Protein AF-A0A660W8T1-F1 (afdb_monomer_lite)

Radius of gyration: 16.57 Å; chains: 1; bounding box: 40×35×45 Å

Secondary structure (DSSP, 8-state):
-HHHHHTT----TT-HHHHH--EEE--SS---GGGGS-TT--HHHHHHH-B-PBPPTTT-TT--B--B-BPPS--EEEEEEEEEETTTTEEEEEEEEEEE-PPPHHHHHHHHTTS-TTS-BEEEEESS----

pLDDT: mean 96.03, std 4.65, range [57.94, 98.69]

Foldseek 3Di:
DVVCVVVVNDDDCVQPCVVFNWDKDWPQQDDPLCQLEAPPDDPVVSVVFWDWPWHDCVVVVVIGTGIEGEGAWFHKDKDKDWDQDPVVRDIDIDIFIKTWGDDPPVVVQVVCVVPPNRTYITIIGGPPDGDD

Structure (mmCIF, N/CA/C/O backbone):
data_AF-A0A660W8T1-F1
#
_entry.id   AF-A0A660W8T1-F1
#
loop_
_atom_site.group_PDB
_atom_site.id
_atom_site.type_symbol
_atom_site.label_atom_id
_atom_site.label_alt_id
_atom_site.label_comp_id
_atom_site.label_asym_id
_atom_site.label_entity_id
_atom_site.label_seq_id
_atom_site.pdbx_PDB_ins_code
_atom_site.Cartn_x
_atom_site.Cartn_y
_atom_site.Cartn_z
_atom_site.occupancy
_atom_site.B_iso_or_equiv
_atom_site.auth_seq_id
_atom_site.auth_comp_id
_atom_site.auth_asym_id
_atom_site.auth_atom_id
_atom_site.pdbx_PDB_model_num
ATOM 1 N N . GLN A 1 1 ? -6.145 -11.198 10.850 1.00 90.81 1 GLN A N 1
ATOM 2 C CA . GLN A 1 1 ? -6.282 -11.691 12.242 1.00 90.81 1 GLN A CA 1
ATOM 3 C C . GLN A 1 1 ? -5.579 -13.031 12.454 1.00 90.81 1 GLN A C 1
ATOM 5 O O . GLN A 1 1 ? -4.639 -13.064 13.233 1.00 90.81 1 GLN A O 1
ATOM 10 N N . ALA A 1 2 ? -5.928 -14.094 11.716 1.00 93.81 2 ALA A N 1
ATOM 11 C CA . ALA A 1 2 ? -5.333 -15.431 11.892 1.00 93.81 2 ALA A CA 1
ATOM 12 C C . ALA A 1 2 ? -3.786 -15.465 11.899 1.00 93.81 2 ALA A C 1
ATOM 14 O O . ALA A 1 2 ? -3.182 -16.157 12.715 1.00 93.81 2 ALA A O 1
ATOM 15 N N . LEU A 1 3 ? -3.125 -14.691 11.024 1.00 94.62 3 LEU A N 1
ATOM 16 C CA . LEU A 1 3 ? -1.660 -14.578 11.026 1.00 94.62 3 LEU A CA 1
ATOM 17 C C . LEU A 1 3 ? -1.131 -13.963 12.333 1.00 94.62 3 LEU A C 1
ATOM 19 O O . LEU A 1 3 ? -0.208 -14.509 12.930 1.00 94.62 3 LEU A O 1
ATOM 23 N N . ALA A 1 4 ? -1.754 -12.883 12.811 1.00 95.56 4 ALA A N 1
ATOM 24 C CA . ALA A 1 4 ? -1.399 -12.248 14.078 1.00 95.56 4 ALA A CA 1
ATOM 25 C C . ALA A 1 4 ? -1.581 -13.214 15.260 1.00 95.56 4 ALA A C 1
ATOM 27 O O . ALA A 1 4 ? -0.693 -13.327 16.098 1.00 95.56 4 ALA A O 1
ATOM 28 N N . GLU A 1 5 ? -2.675 -13.982 15.286 1.00 96.44 5 GLU A N 1
ATOM 29 C CA . GLU A 1 5 ? -2.929 -15.004 16.312 1.00 96.44 5 GLU A CA 1
ATOM 30 C C . GLU A 1 5 ? -1.863 -16.106 16.300 1.00 96.44 5 GLU A C 1
ATOM 32 O O . GLU A 1 5 ? -1.314 -16.450 17.349 1.00 96.44 5 GLU A O 1
ATOM 37 N N . LYS A 1 6 ? -1.506 -16.615 15.112 1.00 97.50 6 LYS A N 1
ATOM 38 C CA . LYS A 1 6 ? -0.432 -17.607 14.939 1.00 97.50 6 LYS A CA 1
ATOM 39 C C . LYS A 1 6 ? 0.914 -17.084 15.449 1.00 97.50 6 LYS A C 1
ATOM 41 O O . LYS A 1 6 ? 1.673 -17.838 16.056 1.00 97.50 6 LYS A O 1
ATOM 46 N N . MET A 1 7 ? 1.194 -15.805 15.216 1.00 97.38 7 MET A N 1
ATOM 47 C CA . MET A 1 7 ? 2.405 -15.118 15.676 1.00 97.38 7 MET A CA 1
ATOM 48 C C . MET A 1 7 ? 2.312 -14.640 17.132 1.00 97.38 7 MET A C 1
ATOM 50 O O . MET A 1 7 ? 3.293 -14.137 17.668 1.00 97.38 7 MET A O 1
ATOM 54 N N . LYS A 1 8 ? 1.159 -14.820 17.794 1.00 97.62 8 LYS A N 1
ATOM 55 C CA . LYS A 1 8 ? 0.867 -14.326 19.151 1.00 97.62 8 LYS A CA 1
ATOM 56 C C . LYS A 1 8 ? 0.995 -12.801 19.286 1.00 97.62 8 LYS A C 1
ATOM 58 O O . LYS A 1 8 ? 1.246 -12.291 20.379 1.00 97.62 8 LYS A O 1
ATOM 63 N N . ILE A 1 9 ? 0.784 -12.078 18.190 1.00 97.00 9 ILE A N 1
ATOM 64 C CA . ILE A 1 9 ? 0.743 -10.618 18.157 1.00 97.00 9 ILE A CA 1
ATOM 65 C C . ILE A 1 9 ? -0.612 -10.170 18.697 1.00 97.00 9 ILE A C 1
ATOM 67 O O . ILE A 1 9 ? -1.666 -10.615 18.239 1.00 97.00 9 ILE A O 1
ATOM 71 N N . LYS A 1 10 ? -0.582 -9.291 19.700 1.00 95.69 10 LYS A N 1
ATOM 72 C CA . LYS A 1 10 ? -1.797 -8.743 20.302 1.00 95.69 10 LYS A CA 1
ATOM 73 C C . LYS A 1 10 ? -2.413 -7.704 19.373 1.00 95.69 10 LYS A C 1
ATOM 75 O O . LYS A 1 10 ? -1.717 -6.837 18.862 1.00 95.69 10 LYS A O 1
ATOM 80 N N . PHE A 1 11 ? -3.727 -7.776 19.230 1.00 95.19 11 PHE A N 1
ATOM 81 C CA . PHE A 1 11 ? -4.555 -6.760 18.598 1.00 95.19 11 PHE A CA 1
ATOM 82 C C . PHE A 1 11 ? -5.876 -6.666 19.363 1.00 95.19 11 PHE A C 1
ATOM 84 O O . PHE A 1 11 ? -6.215 -7.522 20.188 1.00 95.19 11 P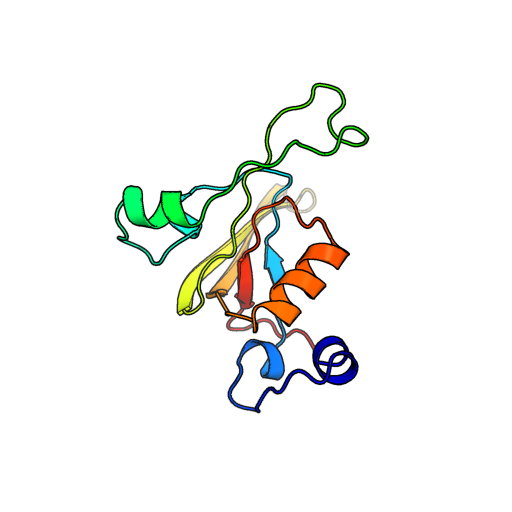HE A O 1
ATOM 91 N N . SER A 1 12 ? -6.608 -5.597 19.121 1.00 92.62 12 SER A N 1
ATOM 92 C CA . SER A 1 12 ? -7.831 -5.221 19.804 1.00 92.62 12 SER A CA 1
ATOM 93 C C . SER A 1 12 ? -8.955 -4.984 18.802 1.00 92.62 12 SER A C 1
ATOM 95 O O . SER A 1 12 ? -8.745 -4.861 17.597 1.00 92.62 12 SER A O 1
ATOM 97 N N . LYS A 1 13 ? -10.177 -4.845 19.319 1.00 86.50 13 LYS A N 1
ATOM 98 C CA . LYS A 1 13 ? -11.322 -4.412 18.511 1.00 86.50 13 LYS A CA 1
ATOM 99 C C . LYS A 1 13 ? -11.241 -2.948 18.080 1.00 86.50 13 LYS A C 1
ATOM 101 O O . LYS A 1 13 ? -12.136 -2.530 17.369 1.00 86.50 13 LYS A O 1
ATOM 106 N N . ASN A 1 14 ? -10.234 -2.187 18.510 1.00 91.19 14 ASN A N 1
ATOM 107 C CA . ASN A 1 14 ? -10.030 -0.805 18.075 1.00 91.19 14 ASN A CA 1
ATOM 108 C C . ASN A 1 14 ? -9.085 -0.721 16.871 1.00 91.19 14 ASN A C 1
ATOM 110 O O . ASN A 1 14 ? -9.068 0.296 16.186 1.00 91.19 14 ASN A O 1
ATOM 114 N N . ASP A 1 15 ? -8.353 -1.795 16.568 1.00 94.00 15 A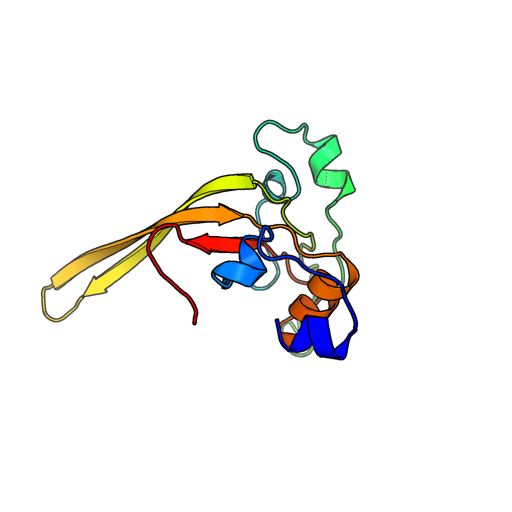SP A N 1
ATOM 115 C CA . ASP A 1 15 ? -7.469 -1.848 15.410 1.00 94.00 15 ASP A CA 1
ATOM 116 C C . ASP A 1 15 ? -8.305 -1.947 14.134 1.00 94.00 15 ASP A C 1
ATOM 118 O O . ASP A 1 15 ? -9.018 -2.930 13.908 1.00 94.00 15 ASP A O 1
ATOM 122 N N . LEU A 1 16 ? -8.259 -0.905 13.302 1.00 93.50 16 LEU A N 1
ATOM 123 C CA . LEU A 1 16 ? -9.115 -0.793 12.119 1.00 93.50 16 LEU A CA 1
ATOM 124 C C . LEU A 1 16 ? -8.886 -1.952 11.138 1.00 93.50 16 LEU A C 1
ATOM 126 O O . LEU A 1 16 ? -9.844 -2.558 10.656 1.00 93.50 16 LEU A O 1
ATOM 130 N N . TRP A 1 17 ? -7.619 -2.316 10.924 1.00 93.88 17 TRP A N 1
ATOM 131 C CA . TRP A 1 17 ? -7.221 -3.452 10.092 1.00 93.88 17 TRP A CA 1
ATOM 132 C C . TRP A 1 17 ? -7.767 -4.783 10.624 1.00 93.88 17 TRP A C 1
ATOM 134 O O . TRP A 1 17 ? -8.069 -5.687 9.846 1.00 93.88 17 TRP A O 1
ATOM 144 N N . ALA A 1 18 ? -7.920 -4.921 11.946 1.00 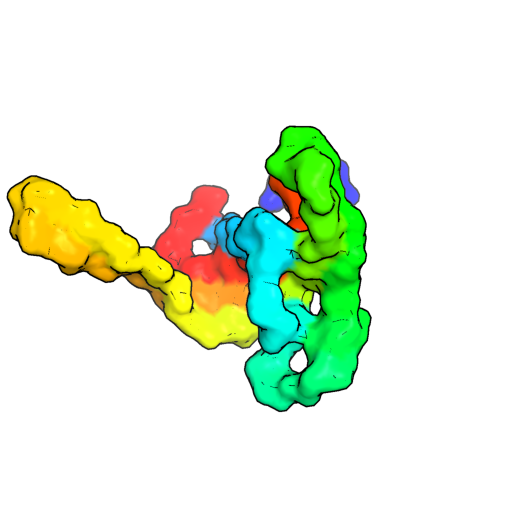93.81 18 ALA A N 1
ATOM 145 C CA . ALA A 1 18 ? -8.477 -6.122 12.550 1.00 93.81 18 ALA A CA 1
ATOM 146 C C . ALA A 1 18 ? -10.002 -6.151 12.416 1.00 93.81 18 ALA A C 1
ATOM 148 O O . ALA A 1 18 ? -10.562 -7.228 12.264 1.00 93.81 18 ALA A O 1
ATOM 149 N N . GLN A 1 19 ? -10.674 -5.001 12.465 1.00 91.94 19 GLN A N 1
ATOM 150 C CA . GLN A 1 19 ? -12.133 -4.917 12.344 1.00 91.94 19 GLN A CA 1
ATOM 151 C C . GLN A 1 19 ? -12.637 -5.110 10.912 1.00 91.94 19 GLN A C 1
ATOM 153 O O . GLN A 1 19 ? -13.727 -5.642 10.721 1.00 91.94 19 GLN A O 1
ATOM 158 N N . ARG A 1 20 ? -11.890 -4.606 9.924 1.00 91.44 20 ARG A N 1
ATOM 159 C CA . ARG A 1 20 ? -12.382 -4.429 8.546 1.00 91.44 20 ARG A CA 1
ATOM 160 C C . ARG A 1 20 ? -11.524 -5.078 7.465 1.00 91.44 20 ARG A C 1
ATOM 162 O O . ARG A 1 20 ? -11.878 -4.998 6.287 1.00 91.44 20 ARG A O 1
ATOM 169 N N . GLY A 1 21 ? -10.378 -5.627 7.854 1.00 93.50 21 GLY A N 1
ATOM 170 C CA . GLY A 1 21 ? -9.326 -5.998 6.921 1.00 93.50 21 GLY A CA 1
ATOM 171 C C . GLY A 1 21 ? -8.646 -4.784 6.282 1.00 93.50 21 GLY A C 1
ATOM 172 O O . GLY A 1 21 ? -8.928 -3.620 6.588 1.00 93.50 21 GLY A O 1
ATOM 173 N N . PHE A 1 22 ? -7.719 -5.079 5.380 1.00 95.31 22 PHE A N 1
ATOM 174 C CA . PHE A 1 22 ? -6.961 -4.100 4.610 1.00 95.31 22 PHE A CA 1
ATOM 175 C C . PHE A 1 22 ? -6.518 -4.716 3.274 1.00 95.31 22 PHE A C 1
ATOM 177 O O . PHE A 1 22 ? -6.450 -5.938 3.142 1.00 95.31 22 PHE A O 1
ATOM 184 N N . VAL A 1 23 ? -6.242 -3.858 2.295 1.00 95.81 23 VAL A N 1
ATOM 185 C CA . VAL A 1 23 ? -5.568 -4.196 1.038 1.00 95.81 23 VAL A CA 1
ATOM 186 C C . VAL A 1 23 ? -4.118 -3.759 1.179 1.00 95.81 23 VAL A C 1
ATOM 188 O O . VAL A 1 23 ? -3.861 -2.670 1.688 1.00 95.81 23 VAL A O 1
ATOM 191 N N . ASP A 1 24 ? -3.180 -4.585 0.733 1.00 96.94 24 ASP A N 1
ATOM 192 C CA . ASP A 1 24 ? -1.783 -4.181 0.593 1.00 96.94 24 ASP A CA 1
ATOM 193 C C . ASP A 1 24 ? -1.565 -3.551 -0.788 1.00 96.94 24 ASP A C 1
ATOM 195 O O . ASP A 1 24 ? -1.794 -4.192 -1.814 1.00 96.94 24 ASP A O 1
ATOM 199 N N . GLY A 1 25 ? -1.209 -2.268 -0.816 1.00 96.38 25 GLY A N 1
ATOM 200 C CA . GLY A 1 25 ? -0.759 -1.588 -2.023 1.00 96.38 25 GLY A CA 1
ATOM 201 C C . GLY A 1 25 ? 0.753 -1.716 -2.163 1.00 96.38 25 GLY A C 1
ATOM 202 O O . GLY A 1 25 ? 1.474 -0.938 -1.541 1.00 96.38 25 GLY A O 1
ATOM 203 N N . ASP A 1 26 ? 1.212 -2.648 -3.002 1.00 96.62 26 ASP A N 1
ATOM 204 C CA . ASP A 1 26 ? 2.618 -3.060 -3.103 1.00 96.62 26 ASP A CA 1
ATOM 205 C C . ASP A 1 26 ? 3.185 -3.001 -4.534 1.00 96.62 26 ASP A C 1
ATOM 207 O O . ASP A 1 26 ? 3.589 -3.998 -5.131 1.00 96.62 26 ASP A O 1
ATOM 211 N N . ASN A 1 27 ? 3.223 -1.803 -5.132 1.00 97.69 27 ASN A N 1
ATOM 212 C CA . ASN A 1 27 ? 3.675 -1.658 -6.521 1.00 97.69 27 ASN A CA 1
ATOM 213 C C . ASN A 1 27 ? 5.073 -2.264 -6.749 1.00 97.69 27 ASN A C 1
ATOM 215 O O . ASN A 1 27 ? 5.967 -2.098 -5.924 1.00 97.69 27 ASN A O 1
ATOM 219 N N . SER A 1 28 ? 5.285 -2.885 -7.914 1.00 96.88 28 SER A N 1
ATOM 220 C CA . SER A 1 28 ? 6.420 -3.771 -8.196 1.00 96.88 28 SER A CA 1
ATOM 221 C C . SER A 1 28 ? 7.785 -3.067 -8.292 1.00 96.88 28 SER A C 1
ATOM 223 O O . SER A 1 28 ? 8.372 -2.961 -9.372 1.00 96.88 28 SER A O 1
ATOM 225 N N . GLY A 1 29 ? 8.287 -2.563 -7.165 1.00 96.44 29 GLY A N 1
ATOM 226 C CA . GLY A 1 29 ? 9.613 -1.974 -6.994 1.00 96.44 29 GLY A CA 1
ATOM 227 C C . GLY A 1 29 ? 9.683 -0.445 -7.005 1.00 96.44 29 GLY A C 1
ATOM 228 O O . GLY A 1 29 ? 10.784 0.090 -6.909 1.00 96.44 29 GLY A O 1
ATOM 229 N N . SER A 1 30 ? 8.570 0.290 -7.107 1.00 97.88 30 SER A N 1
ATOM 230 C CA . SER A 1 30 ? 8.614 1.764 -7.114 1.00 97.88 30 SER A CA 1
ATOM 231 C C . SER A 1 30 ? 7.398 2.414 -6.462 1.00 97.88 30 SER A C 1
ATOM 233 O O . SER A 1 30 ? 6.275 1.949 -6.617 1.00 97.88 30 SER A O 1
ATOM 235 N N . ALA A 1 31 ? 7.615 3.533 -5.776 1.00 98.19 31 ALA A N 1
ATOM 236 C CA . ALA A 1 31 ? 6.567 4.417 -5.277 1.00 98.19 31 ALA A CA 1
ATOM 237 C C . ALA A 1 31 ? 7.153 5.810 -5.007 1.00 98.19 31 ALA A C 1
ATOM 239 O O . ALA A 1 31 ? 8.369 5.973 -4.892 1.00 98.19 31 ALA A O 1
ATOM 240 N N . SER A 1 32 ? 6.292 6.823 -4.893 1.00 98.00 32 SER A N 1
ATOM 241 C CA . SER A 1 32 ? 6.725 8.156 -4.464 1.00 98.00 32 SER A CA 1
ATOM 242 C C . SER A 1 32 ? 7.191 8.116 -3.006 1.00 98.00 32 SER A C 1
ATOM 244 O O . SER A 1 32 ? 6.459 7.647 -2.137 1.00 98.00 32 SER A O 1
ATOM 246 N N . PHE A 1 33 ? 8.379 8.660 -2.722 1.00 98.50 33 PHE A N 1
ATOM 247 C CA . PHE A 1 33 ? 8.950 8.691 -1.366 1.00 98.50 33 PHE A CA 1
ATOM 248 C C . PHE A 1 33 ? 8.106 9.497 -0.379 1.00 98.50 33 PHE A C 1
ATOM 250 O O . PHE A 1 33 ? 8.224 9.305 0.826 1.00 98.50 33 PHE A O 1
ATOM 257 N N . ASN A 1 34 ? 7.222 10.366 -0.873 1.00 98.06 34 ASN A N 1
ATOM 258 C CA . ASN A 1 34 ? 6.292 11.119 -0.038 1.00 98.06 34 ASN A CA 1
ATOM 259 C C . ASN A 1 34 ? 5.349 10.208 0.760 1.00 98.06 34 ASN A C 1
ATOM 261 O O . ASN A 1 34 ? 4.811 10.657 1.761 1.00 98.06 34 ASN A O 1
ATOM 265 N N . TRP A 1 35 ? 5.162 8.954 0.336 1.00 98.00 35 TRP A N 1
ATOM 266 C CA . TRP A 1 35 ? 4.338 7.968 1.038 1.00 98.00 35 TRP A CA 1
ATOM 267 C C . TRP A 1 35 ? 5.061 7.246 2.177 1.00 98.00 35 TRP A C 1
ATOM 269 O O . TRP A 1 35 ? 4.419 6.495 2.905 1.00 98.00 35 TRP A O 1
ATOM 279 N N . ALA A 1 36 ? 6.366 7.467 2.358 1.00 98.19 36 ALA A N 1
ATOM 280 C CA . ALA A 1 36 ? 7.103 6.933 3.502 1.00 98.19 36 ALA A CA 1
ATOM 281 C C . ALA A 1 36 ? 6.808 7.708 4.805 1.00 98.19 36 ALA A C 1
ATOM 283 O O . ALA A 1 36 ? 7.171 7.258 5.887 1.00 98.19 36 ALA A O 1
ATOM 284 N N . GLU A 1 37 ? 6.156 8.872 4.718 1.00 98.25 37 GLU A N 1
ATOM 285 C CA . GLU A 1 37 ? 5.786 9.720 5.853 1.00 98.25 37 GLU A CA 1
ATOM 286 C C . GLU A 1 37 ? 4.391 10.335 5.687 1.00 98.25 37 GLU A C 1
ATOM 288 O O . GLU A 1 37 ? 3.762 10.233 4.634 1.00 98.25 37 GLU A O 1
ATOM 293 N N . ALA A 1 38 ? 3.909 10.998 6.743 1.00 97.19 38 ALA A N 1
ATOM 294 C CA . ALA A 1 38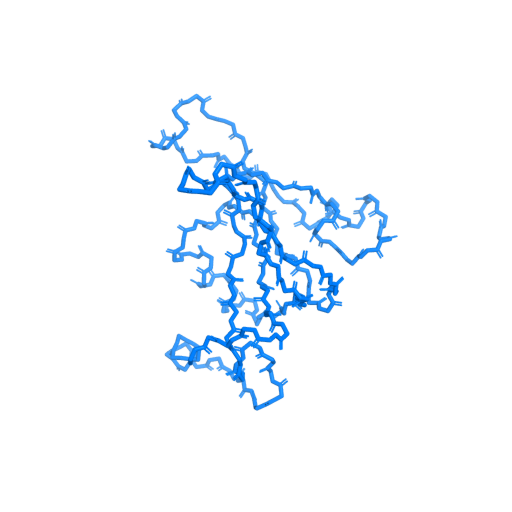 ? 2.667 11.760 6.695 1.00 97.19 38 ALA A CA 1
ATOM 295 C C . ALA A 1 38 ? 2.734 12.918 5.667 1.00 97.19 38 ALA A C 1
ATOM 297 O O . ALA A 1 38 ? 3.800 13.520 5.470 1.00 97.19 38 ALA A O 1
ATOM 298 N N . PRO A 1 39 ? 1.600 13.296 5.042 1.00 97.06 39 PRO A N 1
ATOM 299 C CA . PRO A 1 39 ? 1.544 14.424 4.117 1.00 97.06 39 PRO A CA 1
ATOM 300 C C . PRO A 1 39 ? 2.140 15.711 4.705 1.00 97.06 39 PRO A C 1
ATOM 302 O O . PRO A 1 39 ? 1.839 16.096 5.832 1.00 97.06 39 PRO A O 1
ATOM 305 N N . GLY A 1 40 ? 2.977 16.397 3.922 1.00 96.94 40 GLY A N 1
ATOM 306 C CA . GLY A 1 40 ? 3.667 17.622 4.347 1.00 96.94 40 GLY A CA 1
ATOM 307 C C . GLY A 1 40 ? 4.992 17.394 5.084 1.00 96.94 40 GLY A C 1
ATOM 308 O O . GLY A 1 40 ? 5.667 18.368 5.421 1.00 96.94 40 GLY A O 1
ATOM 309 N N . ALA A 1 41 ? 5.404 16.141 5.303 1.00 98.06 41 ALA A N 1
ATOM 310 C CA . ALA A 1 41 ? 6.723 15.836 5.840 1.00 98.06 41 ALA A CA 1
ATOM 311 C C . ALA A 1 41 ? 7.859 16.368 4.947 1.00 98.06 41 ALA A C 1
ATOM 313 O O . ALA A 1 41 ? 7.753 16.461 3.722 1.00 98.06 41 ALA A O 1
ATOM 314 N N . SER A 1 42 ? 8.985 16.708 5.580 1.00 98.38 42 SER A N 1
ATOM 315 C CA . SER A 1 42 ? 10.188 17.135 4.859 1.00 98.38 42 SER A CA 1
ATOM 316 C C . SER A 1 42 ? 10.797 15.983 4.055 1.00 98.38 42 SER A C 1
ATOM 318 O O . SER A 1 42 ? 10.757 14.832 4.489 1.00 98.38 42 SER A O 1
ATOM 320 N N . MET A 1 43 ? 11.484 16.307 2.957 1.00 98.25 43 MET A N 1
ATOM 321 C CA . MET A 1 43 ? 12.257 15.340 2.167 1.00 98.25 43 MET A CA 1
ATOM 322 C C . MET A 1 43 ? 13.170 14.465 3.043 1.00 98.25 43 MET A C 1
ATOM 324 O O . MET A 1 43 ? 13.198 13.249 2.890 1.00 98.25 43 MET A O 1
ATOM 328 N N . THR A 1 44 ? 13.892 15.068 3.993 1.00 98.44 44 THR A N 1
ATOM 329 C CA . THR A 1 44 ? 14.812 14.348 4.887 1.00 98.44 44 THR A CA 1
ATOM 330 C C . THR A 1 44 ? 14.094 13.341 5.784 1.00 98.44 44 THR A C 1
ATOM 332 O O . THR A 1 44 ? 14.663 12.298 6.089 1.00 98.44 44 THR A O 1
ATOM 335 N N . ALA A 1 45 ? 12.866 13.636 6.218 1.00 98.56 45 ALA A N 1
ATOM 336 C CA . ALA A 1 45 ? 12.070 12.701 7.011 1.00 98.56 45 ALA A CA 1
ATOM 337 C C . ALA A 1 45 ? 11.663 11.486 6.166 1.00 98.56 45 ALA A C 1
ATOM 339 O O . ALA A 1 45 ? 11.933 10.359 6.571 1.00 98.56 45 ALA A O 1
ATOM 340 N N . CYS A 1 46 ? 11.149 11.715 4.953 1.00 98.56 46 CYS A N 1
ATOM 341 C CA . CYS A 1 46 ? 10.804 10.640 4.020 1.00 98.56 46 CYS A CA 1
ATOM 342 C C . CYS A 1 46 ? 12.013 9.744 3.714 1.00 98.56 46 CYS A C 1
ATOM 344 O O . CYS A 1 46 ? 11.948 8.526 3.854 1.00 98.56 46 CYS A O 1
ATOM 346 N N . MET A 1 47 ? 13.153 10.347 3.357 1.00 98.19 47 MET A N 1
ATOM 347 C CA . MET A 1 47 ? 14.355 9.606 2.959 1.00 98.19 47 MET A CA 1
ATOM 348 C C . MET A 1 47 ? 14.938 8.730 4.076 1.00 98.19 47 MET A C 1
ATOM 350 O O . MET A 1 47 ? 15.581 7.733 3.772 1.00 98.19 47 MET A O 1
ATOM 354 N N . LYS A 1 48 ? 14.710 9.053 5.358 1.00 98.44 48 LYS A N 1
ATOM 355 C CA . LYS A 1 48 ? 15.153 8.207 6.486 1.00 98.44 48 LYS A CA 1
ATOM 356 C C . LYS A 1 48 ? 14.423 6.866 6.561 1.00 98.44 48 LYS A C 1
ATOM 358 O O . LYS A 1 48 ? 14.948 5.941 7.173 1.00 98.44 48 LYS A O 1
ATOM 363 N N . LYS A 1 49 ? 13.222 6.781 5.988 1.00 98.19 49 LYS A N 1
ATOM 364 C CA . LYS A 1 49 ? 12.371 5.584 6.005 1.00 98.19 49 LYS A CA 1
ATOM 365 C C . LYS A 1 49 ? 12.436 4.778 4.707 1.00 98.19 49 LYS A C 1
ATOM 367 O O . LYS A 1 49 ? 11.930 3.663 4.664 1.00 98.19 49 LYS A O 1
ATOM 372 N N . VAL A 1 50 ? 13.056 5.326 3.662 1.00 98.50 50 VAL A N 1
ATOM 373 C CA . VAL A 1 50 ? 13.225 4.650 2.374 1.00 98.50 50 VAL A CA 1
ATOM 374 C C . VAL A 1 50 ? 14.534 3.870 2.369 1.00 98.50 50 VAL A C 1
ATOM 376 O O . VAL A 1 50 ? 15.601 4.416 2.645 1.00 98.50 50 VAL A O 1
ATOM 379 N N . SER A 1 51 ? 14.460 2.602 1.978 1.00 98.25 51 SER A N 1
ATOM 380 C CA . SER A 1 51 ? 15.625 1.811 1.583 1.00 98.25 51 SER A CA 1
ATOM 381 C C . SER A 1 51 ? 15.536 1.417 0.108 1.00 98.25 51 SER A C 1
ATOM 383 O O . SER A 1 51 ? 14.482 1.539 -0.520 1.00 98.25 51 SER A O 1
ATOM 385 N N . MET A 1 52 ? 16.677 1.020 -0.459 1.00 98.31 52 MET A N 1
ATOM 386 C CA . MET A 1 52 ? 16.813 0.693 -1.879 1.00 98.31 52 MET A CA 1
ATOM 387 C C . MET A 1 52 ? 17.523 -0.653 -2.092 1.00 98.31 52 MET A C 1
ATOM 389 O O . MET A 1 52 ? 18.649 -0.675 -2.598 1.00 98.31 52 MET A O 1
ATOM 393 N N . PRO A 1 53 ? 16.943 -1.783 -1.654 1.00 97.81 53 PRO A N 1
ATOM 394 C CA . PRO A 1 53 ? 17.527 -3.105 -1.866 1.00 97.81 53 PRO A CA 1
ATOM 395 C C . PRO A 1 53 ? 17.623 -3.458 -3.356 1.00 97.81 53 PRO A C 1
ATOM 397 O O . PRO A 1 53 ? 16.917 -2.905 -4.198 1.00 97.81 53 PRO A O 1
ATOM 400 N N . ILE A 1 54 ? 18.507 -4.404 -3.676 1.00 97.50 54 ILE A N 1
ATOM 401 C CA . ILE A 1 54 ? 18.640 -4.954 -5.030 1.00 97.50 54 ILE A CA 1
ATOM 402 C C . ILE A 1 54 ? 17.325 -5.628 -5.441 1.00 97.50 54 ILE A C 1
ATOM 404 O O . ILE A 1 54 ? 16.721 -6.367 -4.658 1.00 97.50 54 ILE A O 1
ATOM 408 N N . ALA A 1 55 ? 16.900 -5.362 -6.676 1.00 97.06 55 ALA A N 1
ATOM 409 C CA . ALA A 1 55 ? 15.731 -5.982 -7.279 1.00 97.06 55 ALA A CA 1
ATOM 410 C C . ALA A 1 55 ? 15.935 -7.498 -7.467 1.00 97.06 55 ALA A C 1
ATOM 412 O O . ALA A 1 55 ? 17.049 -7.966 -7.704 1.00 97.06 55 ALA A O 1
ATOM 413 N N . ASP A 1 56 ? 14.849 -8.267 -7.382 1.00 94.44 56 ASP A N 1
ATOM 414 C CA . ASP A 1 56 ? 14.886 -9.719 -7.582 1.00 94.44 56 ASP A CA 1
ATOM 415 C C . ASP A 1 56 ? 15.403 -10.057 -8.992 1.00 94.44 56 ASP A C 1
ATOM 417 O O . ASP A 1 56 ? 14.797 -9.658 -9.983 1.00 94.44 56 ASP A O 1
ATOM 421 N N . ALA A 1 57 ? 16.507 -10.803 -9.094 1.00 95.88 57 ALA A N 1
ATOM 422 C CA . ALA A 1 57 ? 17.143 -11.128 -10.373 1.00 95.88 57 ALA A CA 1
ATOM 423 C C . ALA A 1 57 ? 16.343 -12.124 -11.235 1.00 95.88 57 ALA A C 1
ATOM 425 O O . ALA A 1 57 ? 16.531 -12.167 -12.452 1.00 95.88 57 ALA A O 1
ATOM 426 N N . GLY A 1 58 ? 15.461 -12.921 -10.627 1.00 95.81 58 GLY A N 1
ATOM 427 C CA . GLY A 1 58 ? 14.550 -13.819 -11.335 1.00 95.81 58 GLY A CA 1
ATOM 428 C C . GLY A 1 58 ? 13.422 -13.068 -12.042 1.00 95.81 58 GLY A C 1
ATOM 429 O O . GLY A 1 58 ? 12.969 -13.509 -13.098 1.00 95.81 58 GLY A O 1
ATOM 430 N N . TYR A 1 59 ? 13.006 -11.919 -11.502 1.00 95.56 59 TYR A N 1
ATOM 431 C CA . TYR A 1 59 ? 11.980 -11.064 -12.109 1.00 95.56 59 TYR A CA 1
ATOM 432 C C . TYR A 1 59 ? 12.576 -9.911 -12.939 1.00 95.56 59 TYR A C 1
ATOM 434 O O . TYR A 1 59 ? 12.065 -9.571 -14.005 1.00 95.56 59 TYR A O 1
ATOM 442 N N . PHE A 1 60 ? 13.694 -9.342 -12.487 1.00 96.75 60 PHE A N 1
ATOM 443 C CA . PHE A 1 60 ? 14.408 -8.225 -13.105 1.00 96.75 60 PHE A CA 1
ATOM 444 C C . PHE A 1 60 ? 15.865 -8.622 -13.420 1.00 96.75 60 PHE A C 1
ATOM 446 O O . PHE A 1 60 ? 16.790 -8.232 -12.705 1.00 96.75 60 PHE A O 1
ATOM 453 N N . PRO A 1 61 ? 16.125 -9.363 -14.515 1.00 96.62 61 PRO A N 1
ATOM 454 C CA . PRO A 1 61 ? 17.469 -9.865 -14.833 1.00 96.62 61 PRO A CA 1
ATOM 455 C C . PRO A 1 61 ? 18.488 -8.759 -15.155 1.00 96.62 61 PRO A C 1
ATOM 457 O O . PRO A 1 61 ? 19.692 -8.986 -15.086 1.00 96.62 61 PRO A O 1
ATOM 460 N N . GLY A 1 62 ? 18.019 -7.554 -15.494 1.00 97.06 62 GLY A N 1
ATOM 461 C CA . GLY A 1 62 ? 18.862 -6.366 -15.664 1.00 97.06 62 GLY A CA 1
ATOM 462 C C . GLY A 1 62 ? 19.281 -5.696 -14.349 1.00 97.06 62 GLY A C 1
ATOM 463 O O . GLY A 1 62 ? 20.022 -4.715 -14.385 1.00 97.06 62 GLY A O 1
ATOM 464 N N . GLY A 1 63 ? 18.816 -6.199 -13.202 1.00 95.88 63 GLY A N 1
ATOM 465 C CA . GLY A 1 63 ? 19.045 -5.603 -11.891 1.00 95.88 63 GLY A CA 1
ATOM 466 C C . GLY A 1 63 ? 18.225 -4.331 -11.659 1.00 95.88 63 GLY A C 1
ATOM 467 O O . GLY A 1 63 ? 17.130 -4.164 -12.195 1.00 95.88 63 GLY A O 1
ATOM 468 N N . GLY A 1 64 ? 18.772 -3.440 -10.833 1.00 97.06 64 GLY A N 1
ATOM 469 C CA . GLY A 1 64 ? 18.109 -2.235 -10.339 1.00 97.06 64 GLY A CA 1
ATOM 470 C C . GLY A 1 64 ? 17.895 -2.284 -8.828 1.00 97.06 64 GLY A C 1
ATOM 471 O O . GLY A 1 64 ? 18.260 -3.259 -8.165 1.00 97.06 64 GLY A O 1
ATOM 472 N N . ASN A 1 65 ? 17.301 -1.224 -8.288 1.00 98.19 65 ASN A N 1
ATOM 473 C CA . ASN A 1 65 ? 16.956 -1.136 -6.877 1.00 98.19 65 ASN A CA 1
ATOM 474 C C . ASN A 1 65 ? 15.459 -0.905 -6.735 1.00 98.19 65 ASN A C 1
ATOM 476 O O . ASN A 1 65 ? 14.906 0.007 -7.354 1.00 98.19 65 ASN A O 1
ATOM 480 N N . SER A 1 66 ? 14.819 -1.725 -5.914 1.00 98.00 66 SER A N 1
ATOM 481 C CA . SER A 1 66 ? 13.438 -1.493 -5.518 1.00 98.00 66 SER A CA 1
ATOM 482 C C . SER A 1 66 ? 13.386 -0.377 -4.484 1.00 98.00 66 SER A C 1
ATOM 484 O O . SER A 1 66 ? 14.318 -0.198 -3.711 1.00 98.00 66 SER A O 1
ATOM 486 N N . VAL A 1 67 ? 12.304 0.387 -4.465 1.00 98.19 67 VAL A N 1
ATOM 487 C CA . VAL A 1 67 ? 12.000 1.323 -3.379 1.00 98.19 67 VAL A CA 1
ATOM 488 C C . VAL A 1 67 ? 11.276 0.551 -2.283 1.00 98.19 67 VAL A C 1
ATOM 490 O O . VAL A 1 67 ? 10.267 -0.079 -2.577 1.00 98.19 67 VAL A O 1
ATOM 493 N N . THR A 1 68 ? 11.742 0.628 -1.037 1.00 98.38 68 THR A N 1
ATOM 494 C CA . THR A 1 68 ? 11.144 -0.116 0.085 1.00 98.38 68 THR A CA 1
ATOM 495 C C . THR A 1 68 ? 10.894 0.807 1.272 1.00 98.38 68 THR A C 1
ATOM 497 O O . THR A 1 68 ? 11.819 1.459 1.763 1.00 98.38 68 THR A O 1
ATOM 500 N N . PHE A 1 69 ? 9.646 0.848 1.733 1.00 98.50 69 PHE A N 1
ATOM 501 C CA . PHE A 1 69 ? 9.188 1.510 2.956 1.00 98.50 69 PHE A CA 1
ATOM 502 C C . PHE A 1 69 ? 7.813 0.948 3.348 1.00 98.50 69 PHE A C 1
ATOM 504 O O . PHE A 1 69 ? 7.138 0.342 2.517 1.00 98.50 69 PHE A O 1
ATOM 511 N N . PHE A 1 70 ? 7.377 1.214 4.579 1.00 98.50 70 PHE A N 1
ATOM 512 C CA . PHE A 1 70 ? 5.980 1.073 4.992 1.00 98.50 70 PHE A CA 1
ATOM 513 C C . PHE A 1 70 ? 5.369 2.465 5.148 1.00 98.50 70 PHE A C 1
ATOM 515 O O . PHE A 1 70 ? 5.957 3.325 5.810 1.00 98.50 70 PHE A O 1
ATOM 522 N N . SER A 1 71 ? 4.221 2.713 4.519 1.00 98.50 71 SER A N 1
ATOM 523 C CA . SER A 1 71 ? 3.483 3.957 4.749 1.00 98.50 71 SER A CA 1
ATOM 524 C C . SER A 1 71 ? 2.938 4.010 6.176 1.00 98.50 71 SER A C 1
ATOM 526 O O . SER A 1 71 ? 2.458 2.987 6.666 1.00 98.50 71 SER A O 1
ATOM 528 N N . PRO A 1 72 ? 2.954 5.182 6.837 1.00 98.06 72 PRO A N 1
ATOM 529 C CA . PRO A 1 72 ? 2.341 5.312 8.152 1.00 98.06 72 PRO A CA 1
ATOM 530 C C . PRO A 1 72 ? 0.815 5.192 8.055 1.00 98.06 72 PRO A C 1
ATOM 532 O O . PRO A 1 72 ? 0.222 5.403 6.989 1.00 98.06 72 PRO A O 1
ATOM 535 N N . GLY A 1 73 ? 0.177 4.887 9.184 1.00 97.75 73 GLY A N 1
ATOM 536 C CA . GLY A 1 73 ? -1.277 4.943 9.314 1.00 97.75 73 GLY A CA 1
ATOM 537 C C . GLY A 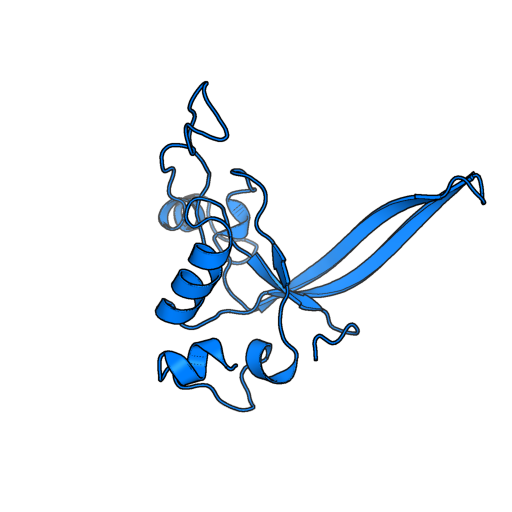1 73 ? -1.841 6.366 9.201 1.00 97.75 73 GLY A C 1
ATOM 538 O O . GLY A 1 73 ? -1.106 7.353 9.150 1.00 97.75 73 GLY A O 1
ATOM 539 N N . ASP A 1 74 ? -3.169 6.455 9.176 1.00 97.00 74 ASP A N 1
ATOM 540 C CA . ASP A 1 74 ? -3.960 7.690 9.275 1.00 97.00 74 ASP A CA 1
ATOM 541 C C . ASP A 1 74 ? -3.847 8.678 8.097 1.00 97.00 74 ASP A C 1
ATOM 543 O O . ASP A 1 74 ? -4.347 9.805 8.166 1.00 97.00 74 ASP A O 1
ATOM 547 N N . ILE A 1 75 ? -3.286 8.262 6.958 1.00 97.81 75 ILE A N 1
ATOM 548 C CA . ILE A 1 75 ? -3.370 9.031 5.711 1.00 97.81 75 ILE A CA 1
ATOM 549 C C . ILE A 1 75 ? -4.735 8.767 5.075 1.00 97.81 75 ILE A C 1
ATOM 551 O O . ILE A 1 75 ? -5.029 7.648 4.664 1.00 97.81 75 ILE A O 1
ATOM 555 N N . THR A 1 76 ? -5.570 9.801 4.979 1.00 97.38 76 THR A N 1
ATOM 556 C CA . THR A 1 76 ? -6.903 9.736 4.356 1.00 97.38 76 THR A CA 1
ATOM 557 C C . THR A 1 76 ? -6.858 10.209 2.904 1.00 97.38 76 THR A C 1
ATOM 559 O O . THR A 1 76 ? -6.155 11.163 2.566 1.00 97.38 76 THR A O 1
ATOM 562 N N . GLY A 1 77 ? -7.615 9.552 2.027 1.00 95.88 77 GLY A N 1
ATOM 563 C CA . GLY A 1 77 ? -7.675 9.914 0.613 1.00 95.88 77 GLY A CA 1
ATOM 564 C C . GLY A 1 77 ? -8.673 9.082 -0.182 1.00 95.88 77 GLY A C 1
ATOM 565 O O . GLY A 1 77 ? -9.622 8.528 0.367 1.00 95.88 77 GLY A O 1
ATOM 566 N N . VAL A 1 78 ? -8.450 9.002 -1.493 1.00 96.31 78 VAL A N 1
ATOM 567 C CA . VAL A 1 78 ? -9.261 8.208 -2.423 1.00 96.31 78 VAL A CA 1
ATOM 568 C C . VAL A 1 78 ? -8.397 7.111 -3.028 1.00 96.31 78 VAL A C 1
ATOM 570 O O . VAL A 1 78 ? -7.358 7.399 -3.624 1.00 96.31 78 VAL A O 1
ATOM 573 N N . ALA A 1 79 ? -8.853 5.866 -2.924 1.00 95.94 79 ALA A N 1
ATOM 574 C CA . ALA A 1 79 ? -8.337 4.759 -3.715 1.00 95.94 79 ALA A CA 1
ATOM 575 C C . ALA A 1 79 ? -9.277 4.554 -4.904 1.00 95.94 79 ALA A C 1
ATOM 577 O O . ALA A 1 79 ? -10.478 4.361 -4.726 1.00 95.94 79 ALA A O 1
ATOM 578 N N . GLY A 1 80 ? -8.755 4.617 -6.127 1.00 95.75 80 GLY A N 1
ATOM 579 C CA . GLY A 1 80 ? -9.598 4.514 -7.310 1.00 95.75 80 GLY A CA 1
ATOM 580 C C . GLY A 1 80 ? -8.879 3.989 -8.538 1.00 95.75 80 GLY A C 1
ATOM 581 O O . GLY A 1 80 ? -7.660 4.094 -8.680 1.00 95.75 80 GLY A O 1
ATOM 582 N N . ARG A 1 81 ? -9.667 3.427 -9.450 1.00 96.81 81 ARG A N 1
ATOM 583 C CA . ARG A 1 81 ? -9.214 2.908 -10.734 1.00 96.81 81 ARG A CA 1
ATOM 584 C C . ARG A 1 81 ? -10.180 3.324 -11.829 1.00 96.81 81 ARG A C 1
ATOM 586 O O . ARG A 1 81 ? -11.388 3.136 -11.717 1.00 96.81 81 ARG A O 1
ATOM 593 N N . ILE A 1 82 ? -9.618 3.830 -12.922 1.00 98.00 82 ILE A N 1
ATOM 594 C CA . ILE A 1 82 ? -10.338 4.017 -14.178 1.00 98.00 82 ILE A CA 1
ATOM 595 C C . ILE A 1 82 ? -10.090 2.792 -15.062 1.00 98.00 82 ILE A C 1
ATOM 597 O O . ILE A 1 82 ? -8.951 2.338 -15.212 1.00 98.00 82 ILE A O 1
ATOM 601 N N . ALA A 1 83 ? -11.158 2.251 -15.639 1.00 98.06 83 ALA A N 1
ATOM 602 C CA . ALA A 1 83 ? -11.110 1.149 -16.592 1.00 98.06 83 ALA A CA 1
ATOM 603 C C . ALA A 1 83 ? -11.989 1.457 -17.808 1.00 98.06 83 ALA A C 1
AT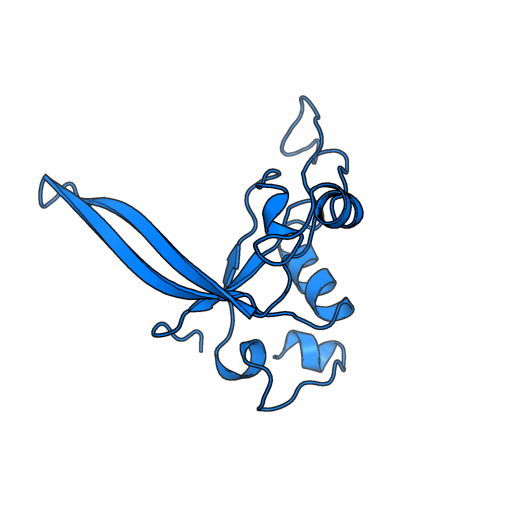OM 605 O O . ALA A 1 83 ? -13.019 2.117 -17.687 1.00 98.06 83 ALA A O 1
ATOM 606 N N . TYR A 1 84 ? -11.581 0.977 -18.981 1.00 98.00 84 TYR A N 1
ATOM 607 C CA . TYR A 1 84 ? -12.395 1.038 -20.192 1.00 98.00 84 TYR A CA 1
ATOM 608 C C . TYR A 1 84 ? -13.345 -0.165 -20.255 1.00 98.00 84 TYR A C 1
ATOM 610 O O . TYR A 1 84 ? -12.935 -1.301 -20.020 1.00 98.00 84 TYR A O 1
ATOM 618 N N . CYS A 1 85 ? -14.610 0.087 -20.584 1.00 97.69 85 CYS A N 1
ATOM 619 C CA . CYS A 1 85 ? -15.668 -0.903 -20.715 1.00 97.69 85 CYS A CA 1
ATOM 620 C C . CYS A 1 85 ? -16.103 -1.007 -22.181 1.00 97.69 85 CYS A C 1
ATOM 622 O O . CYS A 1 85 ? -16.854 -0.164 -22.672 1.00 97.69 85 CYS A O 1
ATOM 624 N N . GLN A 1 86 ? -15.662 -2.065 -22.868 1.00 98.25 86 GLN A N 1
ATOM 625 C CA . GLN A 1 86 ? -15.927 -2.264 -24.297 1.00 98.25 86 GLN A CA 1
ATOM 626 C C . GLN A 1 86 ? -17.425 -2.387 -24.619 1.00 98.25 86 GLN A C 1
ATOM 628 O O . GLN A 1 86 ? -17.867 -1.907 -25.656 1.00 98.25 86 GLN A O 1
ATOM 633 N N . THR A 1 87 ? -18.230 -2.993 -23.742 1.00 98.12 87 THR A N 1
ATOM 634 C CA . THR A 1 87 ? -19.671 -3.189 -23.991 1.00 98.12 87 THR A CA 1
ATOM 635 C C . THR A 1 87 ? -20.463 -1.886 -24.006 1.00 98.12 87 THR A C 1
ATOM 637 O O . THR A 1 87 ? -21.534 -1.832 -24.604 1.00 98.12 87 THR A O 1
ATOM 640 N N . THR A 1 88 ? -19.949 -0.840 -23.357 1.00 97.38 88 THR A N 1
ATOM 641 C CA . THR A 1 88 ? -20.590 0.482 -23.305 1.00 97.38 88 THR A CA 1
ATOM 642 C C . THR A 1 88 ? -19.787 1.568 -24.016 1.00 97.38 88 THR A C 1
ATOM 644 O O . THR A 1 88 ? -20.265 2.699 -24.096 1.00 97.38 88 THR A O 1
ATOM 647 N N . ASP A 1 89 ? -18.600 1.224 -24.528 1.00 97.88 89 ASP A N 1
ATOM 648 C CA . ASP A 1 89 ? -17.613 2.126 -25.130 1.00 97.88 89 ASP A CA 1
ATOM 649 C C . ASP A 1 89 ? -17.324 3.364 -24.258 1.00 97.88 89 ASP A C 1
ATOM 651 O O . ASP A 1 89 ? -17.394 4.516 -24.691 1.00 97.88 89 ASP A O 1
ATOM 655 N N . LYS A 1 90 ? -17.091 3.135 -22.959 1.00 98.44 90 LYS A N 1
ATOM 656 C CA . LYS A 1 90 ? -16.903 4.200 -21.957 1.00 98.44 90 LYS A CA 1
ATOM 657 C C . LYS A 1 90 ? -15.811 3.857 -20.962 1.00 98.44 90 LYS A C 1
ATOM 659 O O . LYS A 1 90 ? -15.563 2.693 -20.665 1.00 98.44 90 LYS A O 1
ATOM 664 N N . PHE A 1 91 ? -15.214 4.890 -20.380 1.00 98.31 91 PHE A N 1
ATOM 665 C CA . PHE A 1 91 ? -14.426 4.753 -19.162 1.00 98.31 91 PHE A CA 1
ATOM 666 C C . PHE A 1 91 ? -15.339 4.796 -17.936 1.00 98.31 91 PHE A C 1
ATOM 668 O O . PHE A 1 91 ? -16.234 5.637 -17.851 1.00 98.31 91 PHE A O 1
ATOM 675 N N . ALA A 1 92 ? -15.089 3.908 -16.981 1.00 97.38 92 ALA A N 1
ATOM 676 C CA . ALA A 1 92 ? -15.731 3.887 -15.677 1.00 97.38 92 ALA A CA 1
ATOM 677 C C . ALA A 1 92 ? -14.675 4.093 -14.589 1.00 97.38 92 ALA A C 1
ATOM 679 O O . ALA A 1 92 ? -13.597 3.499 -14.645 1.00 97.38 92 ALA A O 1
ATOM 680 N N . MET A 1 93 ? -14.993 4.930 -13.604 1.00 96.81 93 MET A N 1
ATOM 681 C CA . MET A 1 93 ? -14.191 5.106 -12.398 1.00 96.81 93 MET A CA 1
ATOM 682 C C . MET A 1 93 ? -14.838 4.326 -11.259 1.00 96.81 93 MET A C 1
ATOM 684 O O . MET A 1 93 ? -15.985 4.587 -10.901 1.00 96.81 93 MET A O 1
ATOM 688 N N . VAL A 1 94 ? -14.088 3.394 -10.681 1.00 95.50 94 VAL A N 1
ATOM 689 C CA . VAL A 1 94 ? -14.432 2.739 -9.416 1.00 95.50 94 VAL A CA 1
ATOM 690 C C . VAL A 1 94 ? -13.540 3.347 -8.348 1.00 95.50 94 VAL A C 1
ATOM 692 O O . VAL A 1 94 ? -12.328 3.423 -8.545 1.00 95.50 94 VAL A O 1
ATOM 695 N N . TRP A 1 95 ? -14.120 3.815 -7.250 1.00 96.75 95 TRP A N 1
ATOM 696 C CA . TRP A 1 95 ? -13.370 4.468 -6.185 1.00 96.75 95 TRP A CA 1
ATOM 697 C C . TRP A 1 95 ? -14.035 4.281 -4.824 1.00 96.75 95 TRP A C 1
ATOM 699 O O . TRP A 1 95 ? -15.240 4.041 -4.746 1.00 96.75 95 TRP A O 1
ATOM 709 N N . ASP A 1 96 ? -13.233 4.411 -3.775 1.00 96.62 96 ASP A N 1
ATOM 710 C CA . ASP A 1 96 ? -13.671 4.499 -2.385 1.00 96.62 96 ASP A CA 1
ATOM 711 C C . ASP A 1 96 ? -12.802 5.540 -1.660 1.00 96.62 96 ASP A C 1
ATOM 713 O O . ASP A 1 96 ? -11.650 5.789 -2.042 1.00 96.62 96 ASP A O 1
ATOM 717 N N . GLU A 1 97 ? -13.346 6.150 -0.612 1.00 97.44 97 GLU A N 1
ATOM 718 C CA . GLU A 1 97 ? -12.513 6.819 0.383 1.00 97.44 97 GLU A CA 1
ATOM 719 C C . GLU A 1 97 ? -11.708 5.738 1.114 1.00 97.44 97 GLU A C 1
ATOM 721 O O . GLU A 1 97 ? -12.208 4.648 1.385 1.00 97.44 97 GLU A O 1
ATOM 726 N N . ALA A 1 98 ? -10.450 6.006 1.430 1.00 97.06 98 ALA A N 1
ATOM 727 C CA . ALA A 1 98 ? -9.594 5.035 2.092 1.00 97.06 98 ALA A CA 1
ATOM 728 C C . ALA A 1 98 ? -8.672 5.716 3.097 1.00 97.06 98 ALA A C 1
ATOM 730 O O . ALA A 1 98 ? -8.316 6.888 2.949 1.00 97.06 98 ALA A O 1
ATOM 731 N N . THR A 1 99 ? -8.279 4.942 4.101 1.00 97.75 99 THR A N 1
ATOM 732 C CA . THR A 1 99 ? -7.310 5.342 5.118 1.00 97.75 99 THR A CA 1
ATOM 733 C C . THR A 1 99 ? -6.182 4.327 5.163 1.00 97.75 99 THR A C 1
ATOM 735 O O . THR A 1 99 ? -6.444 3.122 5.125 1.00 97.75 99 THR A O 1
ATOM 738 N N . THR A 1 100 ? -4.938 4.794 5.249 1.00 98.25 100 THR A N 1
ATOM 739 C CA . THR A 1 100 ? -3.814 3.906 5.547 1.00 98.25 100 THR A CA 1
ATOM 740 C C . THR A 1 100 ? -3.893 3.411 6.986 1.00 98.25 100 THR A C 1
ATOM 742 O O . THR A 1 100 ? -4.296 4.140 7.891 1.00 98.25 100 THR A O 1
ATOM 745 N N . VAL A 1 101 ? -3.509 2.162 7.216 1.00 97.19 101 VAL A N 1
ATOM 746 C CA . VAL A 1 101 ? -3.488 1.545 8.544 1.00 97.19 101 VAL A CA 1
ATOM 747 C C . VAL A 1 101 ? -2.086 1.061 8.863 1.00 97.19 101 VAL A C 1
ATOM 749 O O . VAL A 1 101 ? -1.373 0.567 7.996 1.00 97.19 101 VAL A O 1
ATOM 752 N N . GLU A 1 102 ? -1.699 1.188 10.124 1.00 96.12 102 GLU A N 1
ATOM 753 C CA . GLU A 1 102 ? -0.427 0.676 10.614 1.00 96.12 102 GLU A CA 1
ATOM 754 C C . GLU A 1 102 ? -0.644 -0.697 11.258 1.00 96.12 102 GLU A C 1
ATOM 756 O O . GLU A 1 102 ? -1.549 -0.892 12.077 1.00 96.12 102 GLU A O 1
ATOM 761 N N . LEU A 1 103 ? 0.167 -1.671 10.851 1.00 97.06 103 LEU A N 1
ATOM 762 C CA . LEU A 1 103 ? 0.245 -2.979 11.495 1.00 97.06 103 LEU A CA 1
ATOM 763 C C . LEU A 1 103 ? 1.427 -2.964 12.473 1.00 97.06 103 LEU A C 1
ATOM 765 O O . LEU A 1 103 ? 2.408 -2.276 12.201 1.00 97.06 103 LEU A O 1
ATOM 769 N N . PRO A 1 104 ? 1.405 -3.760 13.557 1.00 96.88 104 PRO A N 1
ATOM 770 C CA . PRO A 1 104 ? 2.608 -3.987 14.355 1.00 96.88 104 PRO A CA 1
ATOM 771 C C . PRO A 1 104 ? 3.778 -4.446 13.472 1.00 96.88 104 PRO A C 1
ATOM 773 O O . PRO A 1 104 ? 3.567 -5.306 12.617 1.00 96.88 104 PRO A O 1
ATOM 776 N N . ASP A 1 105 ? 4.992 -3.936 13.699 1.00 96.56 105 ASP A N 1
ATOM 777 C CA . ASP A 1 105 ? 6.165 -4.139 12.824 1.00 96.56 105 ASP A CA 1
ATOM 778 C C . ASP A 1 105 ? 6.390 -5.599 12.400 1.00 96.56 105 ASP A C 1
ATOM 780 O O . ASP A 1 105 ? 6.566 -5.901 11.219 1.00 96.56 105 ASP A O 1
ATOM 784 N N . GLU A 1 106 ? 6.331 -6.537 13.351 1.00 97.19 106 GLU A N 1
ATOM 785 C CA . GLU A 1 106 ? 6.501 -7.966 13.062 1.00 97.19 106 GLU A CA 1
ATOM 786 C C . GLU A 1 106 ? 5.400 -8.505 12.138 1.00 97.19 106 GLU A C 1
ATOM 788 O O . GLU A 1 106 ? 5.669 -9.321 11.254 1.00 97.19 106 GLU A O 1
ATOM 793 N N . LEU A 1 107 ? 4.160 -8.035 12.313 1.00 97.88 107 LEU A N 1
ATOM 794 C CA . LEU A 1 107 ? 3.039 -8.403 11.455 1.00 97.88 107 LEU A CA 1
ATOM 795 C C . LEU A 1 107 ? 3.170 -7.759 10.073 1.00 97.88 107 LEU A C 1
ATOM 797 O O . LEU A 1 107 ? 2.967 -8.457 9.084 1.00 97.88 107 LEU A O 1
ATOM 801 N N . ALA A 1 108 ? 3.527 -6.473 10.000 1.00 97.75 108 ALA A N 1
ATOM 802 C CA . ALA A 1 108 ? 3.763 -5.759 8.745 1.00 97.75 108 ALA A CA 1
ATOM 803 C C . ALA A 1 108 ? 4.806 -6.490 7.894 1.00 97.75 108 ALA A C 1
ATOM 805 O O . ALA A 1 108 ? 4.561 -6.812 6.730 1.00 97.75 108 ALA A O 1
ATOM 806 N N . GLN A 1 109 ? 5.931 -6.850 8.513 1.00 97.75 109 GLN A N 1
ATOM 807 C CA . GLN A 1 109 ? 6.992 -7.596 7.855 1.00 97.75 109 GLN A CA 1
ATOM 808 C C . GLN A 1 109 ? 6.538 -9.001 7.441 1.00 97.75 109 GLN A C 1
ATOM 810 O O . GLN A 1 109 ? 6.888 -9.463 6.355 1.00 97.75 109 GLN A O 1
ATOM 815 N N . ALA A 1 110 ? 5.773 -9.704 8.279 1.00 97.94 110 ALA A N 1
ATOM 816 C CA . ALA A 1 110 ? 5.249 -11.022 7.933 1.00 97.94 110 ALA A CA 1
ATOM 817 C C . ALA A 1 110 ? 4.266 -10.966 6.755 1.00 97.94 110 ALA A C 1
ATOM 819 O O . ALA A 1 110 ? 4.331 -11.838 5.894 1.00 97.94 110 ALA A O 1
ATOM 820 N N . VAL A 1 111 ? 3.406 -9.943 6.693 1.00 97.19 111 VAL A N 1
ATOM 821 C CA . VAL A 1 111 ? 2.491 -9.699 5.567 1.00 97.19 111 VAL A CA 1
ATOM 822 C C . VAL A 1 111 ? 3.280 -9.398 4.293 1.00 97.19 111 VAL A C 1
ATOM 824 O O . VAL A 1 111 ? 3.079 -10.091 3.299 1.00 97.19 111 VAL A O 1
ATOM 827 N N . ALA A 1 112 ? 4.242 -8.474 4.342 1.00 97.50 112 ALA A N 1
ATOM 828 C CA . ALA A 1 112 ? 5.096 -8.132 3.201 1.00 97.50 112 ALA A CA 1
ATOM 829 C C . ALA A 1 112 ? 5.854 -9.347 2.634 1.00 97.50 112 ALA A C 1
ATOM 831 O O . ALA A 1 112 ? 5.977 -9.519 1.425 1.00 97.50 112 ALA A O 1
ATOM 832 N N . ASN A 1 113 ? 6.312 -10.258 3.501 1.00 96.81 113 ASN A N 1
ATOM 833 C CA . ASN A 1 113 ? 6.971 -11.498 3.077 1.00 96.81 113 ASN A CA 1
ATOM 834 C C . ASN A 1 113 ? 6.033 -12.506 2.382 1.00 96.81 113 ASN A C 1
ATOM 836 O O . ASN A 1 113 ? 6.521 -13.498 1.841 1.00 96.81 113 ASN A O 1
ATOM 840 N N . THR A 1 114 ? 4.711 -12.299 2.398 1.00 94.94 114 THR A N 1
ATOM 841 C CA . THR A 1 114 ? 3.771 -13.127 1.620 1.00 94.94 114 THR A CA 1
ATOM 842 C C . THR A 1 114 ? 3.622 -12.674 0.169 1.00 94.94 114 THR A C 1
ATOM 844 O O . THR A 1 114 ? 3.201 -13.484 -0.657 1.00 94.94 114 THR A O 1
ATOM 847 N N . SER A 1 115 ? 3.988 -11.425 -0.144 1.00 92.12 115 SER A N 1
ATOM 848 C CA . SER A 1 115 ? 4.079 -10.906 -1.509 1.00 92.12 115 SER A CA 1
ATOM 849 C C . SER A 1 115 ? 5.542 -10.670 -1.885 1.00 92.12 115 SER A C 1
ATOM 851 O O . SER A 1 115 ? 6.199 -11.591 -2.376 1.00 92.12 115 SER A O 1
ATOM 853 N N . ASN A 1 116 ? 6.080 -9.479 -1.630 1.00 95.50 116 ASN A N 1
ATOM 854 C CA . ASN A 1 116 ? 7.474 -9.165 -1.892 1.00 95.50 116 ASN A CA 1
ATOM 855 C C . ASN A 1 116 ? 8.051 -8.181 -0.872 1.00 95.50 116 ASN A C 1
ATOM 857 O O . ASN A 1 116 ? 7.771 -6.990 -0.905 1.00 95.50 116 ASN A O 1
ATOM 861 N N . TRP A 1 117 ? 8.940 -8.677 -0.012 1.00 95.88 117 TRP A N 1
ATOM 862 C CA . TRP A 1 117 ? 9.517 -7.911 1.094 1.00 95.88 117 TRP A CA 1
ATOM 863 C C . TRP A 1 117 ? 10.308 -6.669 0.667 1.00 95.88 117 TRP A C 1
ATOM 865 O O . TRP A 1 117 ? 10.530 -5.785 1.494 1.00 95.88 117 TRP A O 1
ATOM 875 N N . ASN A 1 118 ? 10.797 -6.626 -0.577 1.00 96.00 118 ASN A N 1
ATOM 876 C CA . ASN A 1 118 ? 11.649 -5.544 -1.064 1.00 96.00 118 ASN A CA 1
ATOM 877 C C . ASN A 1 118 ? 10.877 -4.469 -1.845 1.00 96.00 118 ASN A C 1
ATOM 879 O O . ASN A 1 118 ? 11.495 -3.578 -2.427 1.00 96.00 118 ASN A O 1
ATOM 883 N N . TRP A 1 119 ? 9.546 -4.508 -1.854 1.00 98.38 119 TRP A N 1
ATOM 884 C CA . TRP A 1 119 ? 8.689 -3.496 -2.480 1.00 98.38 119 TRP A CA 1
ATOM 885 C C . TRP A 1 119 ? 8.152 -2.492 -1.441 1.00 98.38 119 TRP A C 1
ATOM 887 O O . TRP A 1 119 ? 8.339 -2.687 -0.238 1.00 98.38 119 TRP A O 1
ATOM 897 N N . PRO A 1 120 ? 7.578 -1.349 -1.856 1.00 98.44 120 PRO A N 1
ATOM 898 C CA . PRO A 1 120 ? 6.977 -0.407 -0.923 1.00 98.44 120 PRO A CA 1
ATOM 899 C C . PRO A 1 120 ? 5.573 -0.888 -0.555 1.00 98.44 120 PRO A C 1
ATOM 901 O O . PRO A 1 120 ? 4.816 -1.233 -1.452 1.00 98.44 120 PRO A O 1
ATOM 904 N N . HIS A 1 121 ? 5.214 -0.859 0.726 1.00 98.69 121 HIS A N 1
ATOM 905 C CA . HIS A 1 121 ? 3.919 -1.339 1.210 1.00 98.69 121 HIS A CA 1
ATOM 906 C C . HIS A 1 121 ? 3.080 -0.204 1.791 1.00 98.69 121 HIS A C 1
ATOM 908 O O . HIS A 1 121 ? 3.525 0.560 2.658 1.00 98.69 121 HIS A O 1
ATOM 914 N N . THR A 1 122 ? 1.827 -0.133 1.357 1.00 98.44 122 THR A N 1
ATOM 915 C CA . THR A 1 122 ? 0.821 0.779 1.897 1.00 98.44 122 THR A CA 1
ATOM 916 C C . THR A 1 122 ? -0.435 -0.021 2.218 1.00 98.44 122 THR A C 1
ATOM 918 O O . THR A 1 122 ? -1.227 -0.335 1.331 1.00 98.44 122 THR A O 1
ATOM 921 N N . PHE A 1 123 ? -0.648 -0.338 3.494 1.00 97.75 123 PHE A N 1
ATOM 922 C CA . PHE A 1 123 ? -1.862 -1.029 3.922 1.00 97.75 123 PHE A CA 1
ATOM 923 C C . PHE A 1 123 ? -3.021 -0.041 3.986 1.00 97.75 123 PHE A C 1
ATOM 925 O O . PHE A 1 123 ? -2.946 0.954 4.705 1.00 97.75 123 PHE A O 1
ATOM 932 N N . VAL A 1 124 ? -4.097 -0.303 3.246 1.00 97.00 124 VAL A N 1
ATOM 933 C CA . VAL A 1 124 ? -5.260 0.588 3.155 1.00 97.00 124 VAL A CA 1
ATOM 934 C C . VAL A 1 124 ? -6.547 -0.121 3.545 1.00 97.00 124 VAL A C 1
ATOM 936 O O . VAL A 1 124 ? -6.834 -1.228 3.093 1.00 97.00 124 VAL A O 1
ATOM 939 N N . THR A 1 125 ? -7.371 0.545 4.345 1.00 96.69 125 THR A N 1
ATOM 940 C CA . THR A 1 125 ? -8.740 0.118 4.634 1.00 96.69 125 THR A CA 1
ATOM 941 C C . THR A 1 125 ? -9.709 1.066 3.920 1.00 96.69 125 THR A C 1
ATOM 943 O O . THR A 1 125 ? -9.738 2.259 4.239 1.00 96.69 125 THR A O 1
ATOM 946 N N . PRO A 1 126 ? -10.510 0.571 2.959 1.00 96.00 126 PRO A N 1
ATOM 947 C CA . PRO A 1 126 ? -11.569 1.360 2.338 1.00 96.00 126 PRO A CA 1
ATOM 948 C C . PRO A 1 126 ? -12.659 1.738 3.346 1.00 96.00 126 PRO A C 1
ATOM 950 O O . PRO A 1 126 ? -12.904 1.015 4.317 1.00 96.00 126 PRO A O 1
ATOM 953 N N . LYS A 1 127 ? -13.352 2.853 3.116 1.00 95.19 127 LYS A N 1
ATOM 954 C CA . LYS A 1 127 ? -14.407 3.342 4.004 1.00 95.19 127 LYS A CA 1
ATOM 955 C C . LYS A 1 127 ? -15.713 2.594 3.814 1.00 95.19 127 LYS A C 1
ATOM 957 O O . LYS A 1 127 ? -16.387 2.360 4.823 1.00 95.19 127 LYS A O 1
ATOM 962 N N . TYR A 1 128 ? -16.064 2.186 2.599 1.00 93.00 128 TYR A N 1
ATOM 963 C CA . TYR A 1 128 ? -17.336 1.510 2.327 1.00 93.00 128 TYR A CA 1
ATOM 964 C C . TYR A 1 128 ? -17.161 0.035 1.984 1.00 93.00 128 TYR A C 1
ATOM 966 O O . TYR A 1 128 ? -17.956 -0.782 2.451 1.00 93.00 128 TYR A O 1
ATOM 974 N N . ALA A 1 129 ? -16.115 -0.331 1.245 1.00 88.56 129 ALA A N 1
ATOM 975 C CA . ALA A 1 129 ? -15.822 -1.737 1.011 1.00 88.56 129 ALA A CA 1
ATOM 976 C C . ALA A 1 129 ? -15.422 -2.442 2.322 1.00 88.56 129 ALA A C 1
ATOM 978 O O . ALA A 1 129 ? -14.760 -1.875 3.202 1.00 88.56 129 ALA A O 1
ATOM 979 N N . THR A 1 130 ? -15.849 -3.693 2.461 1.00 77.06 130 THR A N 1
ATOM 980 C CA . THR A 1 130 ? -15.493 -4.565 3.580 1.00 77.06 130 THR A CA 1
ATOM 981 C C . THR A 1 130 ? -14.716 -5.761 3.057 1.00 77.06 130 THR A C 1
ATOM 983 O O . THR A 1 130 ? -15.038 -6.324 2.010 1.00 77.06 130 THR A O 1
ATOM 986 N N . MET A 1 131 ? -13.675 -6.144 3.789 1.00 74.69 131 MET A N 1
ATOM 987 C CA . MET A 1 131 ? -12.972 -7.407 3.601 1.00 74.69 131 MET A CA 1
ATOM 988 C C . MET A 1 131 ? -13.301 -8.259 4.826 1.00 74.69 131 MET A C 1
ATOM 990 O O . MET A 1 131 ? -13.246 -7.755 5.944 1.00 74.69 131 MET A O 1
ATOM 994 N N . GLY A 1 132 ? -13.809 -9.468 4.576 1.00 57.94 132 GLY A N 1
ATOM 995 C CA . GLY A 1 132 ? -14.532 -10.292 5.555 1.00 57.94 132 GLY A CA 1
ATOM 996 C C . GLY A 1 132 ? -13.751 -10.714 6.791 1.00 57.94 132 GLY A C 1
ATOM 997 O O . GLY A 1 132 ? -12.501 -10.686 6.765 1.00 57.94 132 GLY A O 1
#

Sequence (132 aa):
QALAEKMKIKFSKNDLWAQRGFVDGDNSGSASFNWAEAPGASMTACMKKVSMPIADAGYFPGGGNSVTFFSPGDITGVAGRIAYCQTTDKFAMVWDEATTVELPDELAQAVANTSNWNWPHTFVTPKYATMG